Protein AF-A0A1Q7VFH6-F1 (afdb_monomer_lite)

Secondary structure (DSSP, 8-state):
--HHHHHHTT------TT-----PPPSSHHHHHHHHHHHHHHHHHHHHHTGGGG-HHHHTHHHHHHIIIIIHHHHHHHHHHHHHHHHHHHTTT-HHHHHHHHHHHHHHHHHHH--TTTSSSS-HHHHHHHHHHHHHHHHHHHHHHHHHHHTT----S--------

Sequence (165 aa):
MLPLSVVEQGYRCVFAEEACCSEQPGTSLESEFRRQSRITNRTLRALWRHRHLLNPLRYGLFSFFLFSHKWVRFLAPVFLALSAVSLALLARTSTVYLVAALSALIGVALSAVSKPEVTFHRSSWGRLLGFLNTFFTINAAVLQGWWKFLRGQRDVTWQHDRSTA

Radius of gyration: 19.7 Å; chains: 1; bounding box: 50×37×54 Å

pLDDT: mean 85.24, std 12.33, range [38.34, 95.44]

Structure (mmCIF, N/CA/C/O backbone):
data_AF-A0A1Q7VFH6-F1
#
_entry.id   AF-A0A1Q7VFH6-F1
#
loop_
_atom_site.group_PDB
_atom_site.id
_atom_site.type_symbol
_atom_site.label_atom_id
_atom_site.label_alt_id
_atom_site.label_comp_id
_atom_site.label_asym_id
_atom_site.label_entity_id
_atom_site.label_seq_id
_atom_site.pdbx_PDB_ins_code
_atom_site.Cartn_x
_atom_site.Cartn_y
_atom_site.Cartn_z
_atom_site.occupancy
_atom_site.B_iso_or_equiv
_atom_site.auth_seq_id
_atom_site.auth_comp_id
_atom_site.auth_asym_id
_atom_site.auth_atom_id
_atom_site.pdbx_PDB_model_num
ATOM 1 N N . MET A 1 1 ? -9.341 0.025 22.425 1.00 49.53 1 MET A N 1
ATOM 2 C CA . MET A 1 1 ? -10.583 -0.012 21.622 1.00 49.53 1 MET A CA 1
ATOM 3 C C . MET A 1 1 ? -10.265 0.386 20.189 1.00 49.53 1 MET A C 1
ATOM 5 O O . MET A 1 1 ? -9.451 1.280 20.003 1.00 49.53 1 MET A O 1
ATOM 9 N N . LEU A 1 2 ? -10.834 -0.291 19.186 1.00 73.06 2 LEU A N 1
ATOM 10 C CA . LEU A 1 2 ? -10.686 0.105 17.780 1.00 73.06 2 LEU A CA 1
ATOM 11 C C . LEU A 1 2 ? -11.842 1.053 17.407 1.00 73.06 2 LEU A C 1
ATOM 13 O O . LEU A 1 2 ? -12.976 0.734 17.755 1.00 73.06 2 LEU A O 1
ATOM 17 N N . PRO A 1 3 ? -11.608 2.147 16.657 1.00 83.88 3 PRO A N 1
ATOM 18 C CA . PRO A 1 3 ? -12.673 3.038 16.169 1.00 83.88 3 PRO A CA 1
ATOM 19 C C . PRO A 1 3 ? -13.816 2.308 15.443 1.00 83.88 3 PRO A C 1
ATOM 21 O O . PRO A 1 3 ? -14.967 2.720 15.498 1.00 83.88 3 PRO A O 1
ATOM 24 N N . LEU A 1 4 ? -13.512 1.171 14.808 1.00 87.81 4 LEU A N 1
ATOM 25 C CA . LEU A 1 4 ? -14.499 0.316 14.144 1.00 87.81 4 LEU A CA 1
ATOM 26 C C . LEU A 1 4 ? -15.565 -0.222 15.107 1.00 87.81 4 LEU A C 1
ATOM 28 O O . LEU A 1 4 ? -16.725 -0.293 14.727 1.00 87.81 4 LEU A O 1
ATOM 32 N N . SER A 1 5 ? -15.197 -0.545 16.349 1.00 88.00 5 SER A N 1
ATOM 33 C CA . SER A 1 5 ? -16.142 -1.036 17.359 1.00 88.00 5 SER A CA 1
ATOM 34 C C . SER A 1 5 ? -17.113 0.053 17.826 1.00 88.00 5 SER A C 1
ATOM 36 O O . SER A 1 5 ? -18.244 -0.252 18.177 1.00 88.00 5 SER A O 1
ATOM 38 N N . VAL A 1 6 ? -16.689 1.321 17.803 1.00 90.12 6 VAL A N 1
ATOM 39 C CA . VAL A 1 6 ? -17.547 2.473 18.130 1.00 90.12 6 VAL A CA 1
ATOM 40 C C . VAL A 1 6 ? -18.597 2.670 17.035 1.00 90.12 6 VAL A C 1
ATOM 42 O O . VAL A 1 6 ? -19.780 2.819 17.327 1.00 90.12 6 VAL A O 1
ATOM 45 N N . VAL A 1 7 ? -18.177 2.585 15.769 1.00 88.62 7 VAL A N 1
ATOM 46 C CA . VAL A 1 7 ? -19.091 2.658 14.617 1.00 88.62 7 VAL A CA 1
ATOM 47 C C . VAL A 1 7 ? -20.048 1.468 14.579 1.00 88.62 7 VAL A C 1
ATOM 49 O O . VAL A 1 7 ? -21.225 1.628 14.273 1.00 88.62 7 VAL A O 1
ATOM 52 N N . GLU A 1 8 ? -19.572 0.275 14.935 1.00 89.44 8 GLU A N 1
ATOM 53 C CA . GLU A 1 8 ? -20.406 -0.926 15.036 1.00 89.44 8 GLU A CA 1
ATOM 54 C C . GLU A 1 8 ? -21.556 -0.763 16.043 1.00 89.44 8 GLU A C 1
ATOM 56 O O . GLU A 1 8 ? -22.649 -1.272 15.807 1.00 89.44 8 GLU A O 1
ATOM 61 N N . GLN A 1 9 ? -21.337 0.004 17.113 1.00 90.31 9 GLN A N 1
ATOM 62 C CA . GLN A 1 9 ? -22.343 0.342 18.125 1.00 90.31 9 GLN A CA 1
ATOM 63 C C . GLN A 1 9 ? -23.284 1.490 17.710 1.00 90.31 9 GLN A C 1
ATOM 65 O O . GLN A 1 9 ? -24.152 1.875 18.486 1.00 90.31 9 GLN A O 1
ATOM 70 N N . GLY A 1 10 ? -23.134 2.047 16.504 1.00 88.94 10 GLY A N 1
ATOM 71 C CA . GLY A 1 10 ? -23.965 3.149 16.006 1.00 88.94 10 GLY A CA 1
ATOM 72 C C . GLY A 1 10 ? -23.490 4.545 16.419 1.00 88.94 10 GLY A C 1
ATOM 73 O O . GLY A 1 10 ? -24.156 5.531 16.109 1.00 88.94 10 GLY A O 1
ATOM 74 N N . TYR A 1 11 ? -22.334 4.658 17.075 1.00 91.00 11 TYR A N 1
ATOM 75 C CA . TYR A 1 11 ? -21.729 5.946 17.409 1.00 91.00 11 TYR A CA 1
ATOM 76 C C . TYR A 1 11 ? -20.831 6.464 16.278 1.00 91.00 11 TYR A C 1
ATOM 78 O O . TYR A 1 11 ? -20.415 5.732 15.378 1.00 91.00 11 TYR A O 1
ATOM 86 N N . ARG A 1 12 ? -20.478 7.752 16.342 1.00 87.19 12 ARG A N 1
ATOM 87 C CA . ARG A 1 12 ? -19.580 8.409 15.384 1.00 87.19 12 ARG A CA 1
ATOM 88 C C . ARG A 1 12 ? -18.251 8.764 16.042 1.00 87.19 12 ARG A C 1
ATOM 90 O O . ARG A 1 12 ? -18.230 9.330 17.129 1.00 87.19 12 ARG A O 1
ATOM 97 N N . CYS A 1 13 ? -17.143 8.496 15.355 1.00 87.25 13 CYS A N 1
ATOM 98 C CA . CYS A 1 13 ? -15.837 9.010 15.763 1.00 87.25 13 CYS A CA 1
ATOM 99 C C . CYS A 1 13 ? -15.722 10.486 15.361 1.00 87.25 13 CYS A C 1
ATOM 101 O O . CYS A 1 13 ? -15.800 10.803 14.175 1.00 87.25 13 CYS A O 1
ATOM 103 N N . VAL A 1 14 ? -15.544 11.370 16.341 1.00 89.19 14 VAL A N 1
ATOM 104 C CA . VAL A 1 14 ? -15.318 12.807 16.133 1.00 89.19 14 VAL A CA 1
ATOM 105 C C . VAL A 1 14 ? -13.854 13.108 16.434 1.00 89.19 14 VAL A C 1
ATOM 107 O O . VAL A 1 14 ? -13.305 12.595 17.409 1.00 89.19 14 VAL A O 1
ATOM 110 N N . PHE A 1 15 ? -13.210 13.881 15.564 1.00 88.38 15 PHE A N 1
ATOM 111 C CA . PHE A 1 15 ? -11.838 14.330 15.772 1.00 88.38 15 PHE A CA 1
ATOM 112 C C . PHE A 1 15 ? -11.827 15.461 16.806 1.00 88.38 15 PHE A C 1
ATOM 114 O O . PHE A 1 15 ? -12.603 16.404 16.682 1.00 88.38 15 PHE A O 1
ATOM 121 N N . ALA A 1 16 ? -10.978 15.346 17.826 1.00 91.88 16 ALA A N 1
ATOM 122 C CA . ALA A 1 16 ? -10.797 16.380 18.838 1.00 91.88 16 ALA A CA 1
ATOM 123 C C . ALA A 1 16 ? -9.552 17.201 18.484 1.00 91.88 16 ALA A C 1
ATOM 125 O O . ALA A 1 16 ? -8.434 16.726 18.671 1.00 91.88 16 ALA A O 1
ATOM 126 N N . GLU A 1 17 ? -9.752 18.409 17.959 1.00 89.00 17 GLU A N 1
ATOM 127 C CA . GLU A 1 17 ? -8.666 19.274 17.466 1.00 89.00 17 GLU A CA 1
ATOM 128 C C . GLU A 1 17 ? -7.664 19.666 18.563 1.00 89.00 17 GLU A C 1
ATOM 130 O O . GLU A 1 17 ? -6.475 19.807 18.296 1.00 89.00 17 GLU A O 1
ATOM 135 N N . GLU A 1 18 ? -8.120 19.760 19.811 1.00 92.69 18 GLU A N 1
ATOM 136 C CA . GLU A 1 18 ? -7.290 20.135 20.962 1.00 92.69 18 GLU A CA 1
ATOM 137 C C . GLU A 1 18 ? -6.395 18.987 21.470 1.00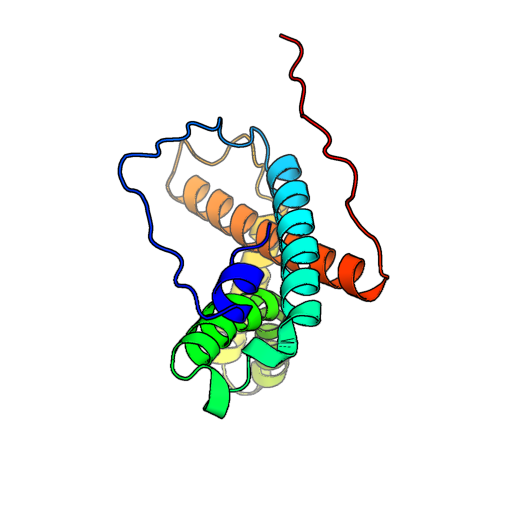 92.69 18 GLU A C 1
ATOM 139 O O . GLU A 1 18 ? -5.461 19.209 22.242 1.00 92.69 18 GLU A O 1
ATOM 144 N N . ALA A 1 19 ? -6.639 17.746 21.033 1.00 88.50 19 ALA A N 1
ATOM 145 C CA . ALA A 1 19 ? -5.872 16.584 21.470 1.00 88.50 19 ALA A CA 1
ATOM 146 C C . ALA A 1 19 ? -4.552 16.464 20.686 1.00 88.50 19 ALA A C 1
ATOM 148 O O . ALA A 1 19 ? -4.443 15.712 19.715 1.00 88.50 19 ALA A O 1
ATOM 149 N N . C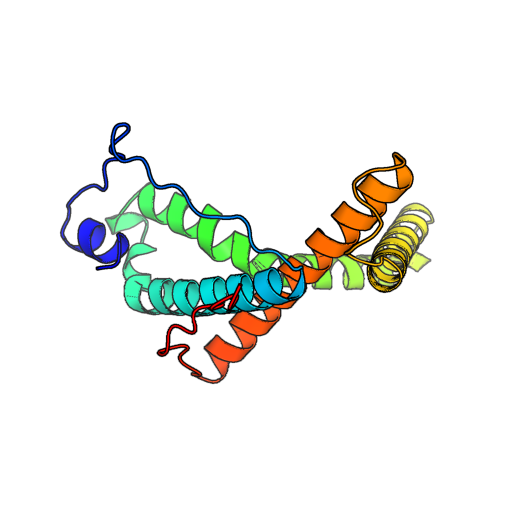YS A 1 20 ? -3.524 17.194 21.123 1.00 86.19 20 CYS A N 1
ATOM 150 C CA . CYS A 1 20 ? -2.193 17.150 20.518 1.00 86.19 20 CYS A CA 1
ATOM 151 C C . CYS A 1 20 ? -1.319 16.036 21.121 1.00 86.19 20 CYS A C 1
ATOM 153 O O . CYS A 1 20 ? -1.192 15.909 22.338 1.00 86.19 20 CYS A O 1
ATOM 155 N N . CYS A 1 21 ? -0.661 15.253 20.263 1.00 87.44 21 CYS A N 1
ATOM 156 C CA . CYS A 1 21 ? 0.349 14.267 20.652 1.00 87.44 21 CYS A CA 1
ATOM 157 C C . CYS A 1 21 ? 1.619 14.499 19.826 1.00 87.44 21 CYS A C 1
ATOM 159 O O . CYS A 1 21 ? 1.541 14.636 18.606 1.00 87.44 21 CYS A O 1
ATOM 161 N N . SER A 1 22 ? 2.775 14.552 20.491 1.00 83.88 22 SER A N 1
ATOM 162 C CA . SER A 1 22 ? 4.082 14.674 19.842 1.00 83.88 22 SER A CA 1
ATOM 163 C C . SER A 1 22 ? 4.794 13.327 19.888 1.00 83.88 22 SER A C 1
ATOM 165 O O . SER A 1 22 ? 4.960 12.747 20.961 1.00 83.88 22 SER A O 1
ATOM 167 N N . GLU A 1 23 ? 5.207 12.828 18.726 1.00 78.81 23 GLU A N 1
ATOM 168 C CA . GLU A 1 23 ? 6.000 11.609 18.590 1.00 78.81 23 GLU A CA 1
ATOM 169 C C . GLU A 1 23 ? 7.278 11.946 17.819 1.00 78.81 23 GLU A C 1
ATOM 171 O O . GLU A 1 23 ? 7.248 12.691 16.836 1.00 78.81 23 GLU A O 1
ATOM 176 N N . GLN A 1 24 ? 8.412 11.407 18.267 1.00 76.31 24 GLN A N 1
ATOM 177 C CA . GLN A 1 24 ? 9.654 11.554 17.520 1.00 76.31 24 GLN A CA 1
ATOM 178 C C . GLN A 1 24 ? 9.573 10.712 16.236 1.00 76.31 24 GLN A C 1
ATOM 180 O O . GLN A 1 24 ? 9.177 9.544 16.301 1.00 76.31 24 GLN A O 1
ATOM 185 N N . PRO A 1 25 ? 9.934 11.267 15.066 1.00 66.44 25 PRO A N 1
ATOM 186 C CA . PRO A 1 25 ? 9.977 10.485 13.841 1.00 66.44 25 PRO A CA 1
ATOM 187 C C . PRO A 1 25 ? 10.966 9.322 13.984 1.00 66.44 25 PRO A C 1
ATOM 189 O O . PRO A 1 25 ? 12.022 9.465 14.601 1.00 66.44 25 PRO A O 1
ATOM 192 N N . GLY A 1 26 ? 10.615 8.166 13.412 1.00 63.22 26 GLY A N 1
ATOM 193 C CA . GLY A 1 26 ? 11.483 6.994 13.403 1.00 63.22 26 GLY A CA 1
ATOM 194 C C . GLY A 1 26 ? 12.845 7.338 12.804 1.00 63.22 26 GLY A C 1
ATOM 195 O O . GLY A 1 26 ? 12.935 7.978 11.758 1.00 63.22 26 GLY A O 1
ATOM 196 N N . THR A 1 27 ? 13.913 6.922 13.478 1.00 66.25 27 THR A N 1
ATOM 197 C CA . THR A 1 27 ? 15.290 7.302 13.133 1.00 66.25 27 THR A CA 1
ATOM 198 C C . THR A 1 27 ? 15.866 6.517 11.955 1.00 66.25 27 THR A C 1
ATOM 200 O O . THR A 1 27 ? 16.917 6.888 11.440 1.00 66.25 27 THR A O 1
ATOM 203 N N . SER A 1 28 ? 15.203 5.446 11.495 1.00 80.81 28 SER A N 1
ATOM 204 C CA . SER A 1 28 ? 15.723 4.589 10.427 1.00 80.81 28 SER A CA 1
ATOM 205 C C . SER A 1 28 ? 14.641 4.030 9.502 1.00 80.81 28 SER A C 1
ATOM 207 O O . SER A 1 28 ? 13.508 3.755 9.891 1.00 80.81 28 SER A O 1
ATOM 209 N N . LEU A 1 29 ? 15.022 3.793 8.246 1.00 82.56 29 LEU A N 1
ATOM 210 C CA . LEU A 1 29 ? 14.164 3.148 7.248 1.00 82.56 29 LEU A CA 1
ATOM 211 C C . LEU A 1 29 ? 13.734 1.733 7.689 1.00 82.56 29 LEU A C 1
ATOM 213 O O . LEU A 1 29 ? 12.645 1.266 7.359 1.00 82.56 29 LEU A O 1
ATOM 217 N N . GLU A 1 30 ? 14.579 1.050 8.462 1.00 84.81 30 GLU A N 1
ATOM 218 C CA . GLU A 1 30 ? 14.291 -0.282 8.988 1.00 84.81 30 GLU A CA 1
ATOM 219 C C . GLU A 1 30 ? 13.241 -0.244 10.110 1.00 84.81 30 GLU A C 1
ATOM 221 O O . GLU A 1 30 ? 12.327 -1.076 10.139 1.00 84.81 30 GLU A O 1
ATOM 226 N N . SER A 1 31 ? 13.321 0.737 11.019 1.00 83.75 31 SER A N 1
ATOM 227 C CA . SER A 1 31 ? 12.295 0.918 12.050 1.00 83.75 31 SER A CA 1
ATOM 228 C C . SER A 1 31 ? 10.952 1.285 11.416 1.00 83.75 31 SER A C 1
ATOM 230 O O . SER A 1 31 ? 9.922 0.717 11.796 1.00 83.75 31 SER A O 1
ATOM 232 N N . GLU A 1 32 ? 10.968 2.103 10.361 1.00 87.25 32 GLU A N 1
ATOM 233 C CA . GLU A 1 32 ? 9.801 2.408 9.531 1.00 87.25 32 GLU A CA 1
ATOM 234 C C . GLU A 1 32 ? 9.225 1.170 8.831 1.00 87.25 32 GLU A C 1
ATOM 236 O O . GLU A 1 32 ? 8.016 0.930 8.893 1.00 87.25 32 GLU A O 1
ATOM 241 N N . PHE A 1 33 ? 10.069 0.318 8.244 1.00 90.50 33 PHE A N 1
ATOM 242 C CA . PHE A 1 33 ? 9.642 -0.948 7.645 1.00 90.50 33 PHE A CA 1
ATOM 243 C C . PHE A 1 33 ? 8.941 -1.850 8.672 1.00 90.50 33 PHE A C 1
ATOM 245 O O . PHE A 1 33 ? 7.823 -2.331 8.443 1.00 90.50 33 PHE A O 1
ATOM 252 N N . ARG A 1 34 ? 9.555 -2.054 9.848 1.00 89.62 34 ARG A N 1
ATOM 253 C CA . ARG A 1 34 ? 8.975 -2.868 10.931 1.00 89.62 34 ARG A CA 1
ATOM 254 C C . ARG A 1 34 ? 7.655 -2.277 11.425 1.00 89.62 34 ARG A C 1
ATOM 256 O O . ARG A 1 34 ? 6.682 -3.015 11.624 1.00 89.62 34 ARG A O 1
ATOM 263 N N . ARG A 1 35 ? 7.602 -0.953 11.601 1.00 89.19 35 ARG A N 1
ATOM 264 C CA . ARG A 1 35 ? 6.404 -0.208 12.009 1.00 89.19 35 ARG A CA 1
ATOM 265 C C . ARG A 1 35 ? 5.277 -0.399 11.002 1.00 89.19 35 ARG A C 1
ATOM 267 O O . ARG A 1 35 ? 4.188 -0.823 11.391 1.00 89.19 35 ARG A O 1
ATOM 274 N N . GLN A 1 36 ? 5.545 -0.174 9.722 1.00 92.38 36 GLN A N 1
ATOM 275 C CA . GLN A 1 36 ? 4.551 -0.283 8.661 1.00 92.38 36 GLN A CA 1
ATOM 276 C C . GLN A 1 36 ? 4.047 -1.719 8.473 1.00 92.38 36 GLN A C 1
ATOM 278 O O . GLN A 1 36 ? 2.842 -1.933 8.303 1.00 92.38 36 GLN A O 1
ATOM 283 N N . SER A 1 37 ? 4.930 -2.719 8.568 1.00 93.62 37 SER A N 1
ATOM 284 C CA . SER A 1 37 ? 4.542 -4.133 8.524 1.00 93.62 37 SER A CA 1
ATOM 285 C C . SER A 1 37 ? 3.580 -4.488 9.664 1.00 93.62 37 SER A C 1
ATOM 287 O O . SER A 1 37 ? 2.529 -5.098 9.436 1.00 93.62 37 SER A O 1
ATOM 289 N N . ARG A 1 38 ? 3.878 -4.027 10.886 1.00 91.62 38 ARG A N 1
ATOM 290 C CA . ARG A 1 38 ? 3.019 -4.207 12.066 1.00 91.62 38 ARG A CA 1
ATOM 291 C C . ARG A 1 38 ? 1.677 -3.485 11.924 1.00 91.62 38 ARG A C 1
ATOM 293 O O . ARG A 1 38 ? 0.640 -4.077 12.229 1.00 91.62 38 ARG A O 1
ATOM 300 N N . ILE A 1 39 ? 1.672 -2.231 11.462 1.00 91.88 39 ILE A N 1
ATOM 301 C CA . ILE A 1 39 ? 0.444 -1.451 11.218 1.00 91.88 39 ILE A CA 1
ATOM 302 C C . ILE A 1 39 ? -0.442 -2.173 10.203 1.00 91.88 39 ILE A C 1
ATOM 304 O O . ILE A 1 39 ? -1.637 -2.351 10.449 1.00 91.88 39 ILE A O 1
ATOM 308 N N . THR A 1 40 ? 0.144 -2.643 9.103 1.00 93.88 40 THR A N 1
ATOM 309 C CA . THR A 1 40 ? -0.563 -3.391 8.059 1.00 93.88 40 THR A CA 1
ATOM 310 C C . THR A 1 40 ? -1.192 -4.656 8.633 1.00 93.88 40 THR A C 1
ATOM 312 O O . THR A 1 40 ? -2.401 -4.844 8.533 1.00 93.88 40 THR A O 1
ATOM 315 N N . ASN A 1 41 ? -0.404 -5.480 9.328 1.00 93.12 41 ASN A N 1
ATOM 316 C CA . ASN A 1 41 ? -0.872 -6.715 9.953 1.00 93.12 41 ASN A CA 1
ATOM 317 C C . ASN A 1 41 ? -2.048 -6.470 10.925 1.00 93.12 41 ASN A C 1
ATOM 319 O O . ASN A 1 41 ? -3.093 -7.123 10.843 1.00 93.12 41 ASN A O 1
ATOM 323 N N . ARG A 1 42 ? -1.913 -5.491 11.832 1.00 91.12 42 ARG A N 1
ATOM 324 C CA . ARG A 1 42 ? -2.968 -5.130 12.796 1.00 91.12 42 ARG A CA 1
ATOM 325 C C . ARG A 1 42 ? -4.227 -4.617 12.102 1.00 91.12 42 ARG A C 1
ATOM 327 O O . ARG A 1 42 ? -5.330 -5.013 12.478 1.00 91.12 42 ARG A O 1
ATOM 334 N N . THR A 1 43 ? -4.066 -3.777 11.083 1.00 92.00 43 THR A N 1
ATOM 335 C CA . THR A 1 43 ? -5.197 -3.196 10.355 1.00 92.00 43 THR A CA 1
ATOM 336 C C . THR A 1 43 ? -5.941 -4.256 9.553 1.00 92.00 43 THR A C 1
ATOM 338 O O . THR A 1 43 ? -7.162 -4.315 9.647 1.00 92.00 43 THR A O 1
ATOM 341 N N . LEU A 1 44 ? -5.239 -5.151 8.850 1.00 92.56 44 LEU A N 1
ATOM 342 C CA . LEU A 1 44 ? -5.859 -6.259 8.115 1.00 92.56 44 LEU A CA 1
ATOM 343 C C . LEU A 1 44 ? -6.669 -7.174 9.038 1.00 92.56 44 LEU A C 1
ATOM 345 O O . LEU A 1 44 ? -7.804 -7.514 8.719 1.00 92.56 44 LEU A O 1
ATOM 349 N N . ARG A 1 45 ? -6.153 -7.508 10.229 1.00 92.06 45 ARG A N 1
ATOM 350 C CA . ARG A 1 45 ? -6.927 -8.280 11.222 1.00 92.06 45 ARG A CA 1
ATOM 351 C C . ARG A 1 45 ? -8.166 -7.544 11.701 1.00 92.06 45 ARG A C 1
ATOM 353 O O . ARG A 1 45 ? -9.214 -8.168 11.844 1.00 92.06 45 ARG A O 1
ATOM 360 N N . ALA A 1 46 ? -8.044 -6.247 11.981 1.00 90.88 46 ALA A N 1
ATOM 361 C CA . ALA A 1 46 ? -9.172 -5.430 12.407 1.00 90.88 46 ALA A CA 1
ATOM 362 C C . ALA A 1 46 ? -10.252 -5.380 11.315 1.00 90.88 46 ALA A C 1
ATOM 364 O O . ALA A 1 46 ? -11.417 -5.644 11.595 1.00 90.88 46 ALA A O 1
ATOM 365 N N . LEU A 1 47 ? -9.858 -5.131 10.065 1.00 91.44 47 LEU A N 1
ATOM 366 C CA . LEU A 1 47 ? -10.759 -5.136 8.912 1.00 91.44 47 LEU A CA 1
ATOM 367 C C . LEU A 1 47 ? -11.411 -6.501 8.697 1.00 91.44 47 LEU A C 1
ATOM 369 O O . LEU A 1 47 ? -12.608 -6.567 8.449 1.00 91.44 47 LEU A O 1
ATOM 373 N N . TRP A 1 48 ? -10.648 -7.587 8.827 1.00 91.81 48 TRP A N 1
ATOM 374 C CA . TRP A 1 48 ? -11.172 -8.941 8.676 1.00 91.81 48 TRP A CA 1
ATOM 375 C C . TRP A 1 48 ? -12.199 -9.284 9.758 1.00 91.81 48 TRP A C 1
ATOM 377 O O . TRP A 1 48 ? -13.261 -9.828 9.459 1.00 91.81 48 TRP A O 1
ATOM 387 N N . ARG A 1 49 ? -11.916 -8.924 11.018 1.00 91.62 49 ARG A N 1
ATOM 388 C CA . ARG A 1 49 ? -12.837 -9.121 12.147 1.00 91.62 49 ARG A CA 1
ATOM 389 C C . ARG A 1 49 ? -14.123 -8.312 11.985 1.00 91.62 49 ARG A C 1
ATOM 391 O O . ARG A 1 49 ? -15.201 -8.839 12.231 1.00 91.62 49 ARG A O 1
ATOM 398 N N . HIS A 1 50 ? -14.012 -7.070 11.524 1.00 91.50 50 HIS 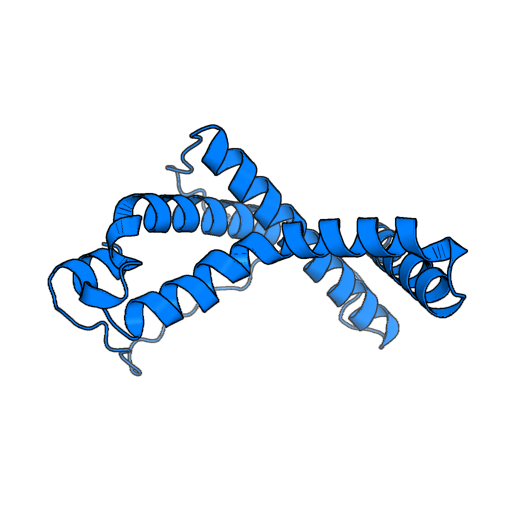A N 1
ATOM 399 C CA . HIS A 1 50 ? -15.145 -6.169 11.309 1.00 91.50 50 HIS A CA 1
ATOM 400 C C . HIS A 1 50 ? -15.587 -6.117 9.836 1.00 91.50 50 HIS A C 1
ATOM 402 O O . HIS A 1 50 ? -16.092 -5.099 9.369 1.00 91.50 50 HIS A O 1
ATOM 408 N N . ARG A 1 51 ? -15.425 -7.211 9.077 1.00 90.75 51 ARG A N 1
ATOM 409 C CA . ARG A 1 51 ? -15.770 -7.255 7.642 1.00 90.75 51 ARG A CA 1
ATOM 410 C C . ARG A 1 51 ? -17.249 -6.982 7.355 1.00 90.75 51 ARG A C 1
ATOM 412 O O . ARG A 1 51 ? -17.586 -6.539 6.267 1.00 90.75 51 ARG A O 1
ATOM 419 N N . HIS A 1 52 ? -18.126 -7.201 8.335 1.00 90.75 52 HIS A N 1
ATOM 420 C CA . HIS A 1 52 ? -19.549 -6.881 8.229 1.00 90.75 52 HIS A CA 1
ATOM 421 C C . HIS A 1 52 ? -19.807 -5.366 8.079 1.00 90.75 52 HIS A C 1
ATOM 423 O O . HIS A 1 52 ? -20.827 -4.985 7.509 1.00 90.75 52 HIS A O 1
ATOM 429 N N . LEU A 1 53 ? -18.870 -4.507 8.511 1.00 91.06 53 LEU A N 1
ATOM 430 C CA . LEU A 1 53 ? -18.926 -3.051 8.312 1.00 91.06 53 LEU A CA 1
ATOM 431 C C . LEU A 1 53 ? -18.758 -2.635 6.842 1.00 91.06 53 LEU A C 1
ATOM 433 O O . LEU A 1 53 ? -18.974 -1.476 6.496 1.00 91.06 53 LEU A O 1
ATOM 437 N N . LEU A 1 54 ? -18.374 -3.565 5.964 1.00 89.81 54 LEU A N 1
ATOM 438 C CA . LEU A 1 54 ? -18.279 -3.331 4.523 1.00 89.81 54 LEU A CA 1
ATOM 439 C C . LEU A 1 54 ? -19.631 -3.463 3.810 1.00 89.81 54 LEU A C 1
ATOM 441 O O . LEU A 1 54 ? -19.673 -3.278 2.601 1.00 89.81 54 LEU A O 1
ATOM 445 N N . ASN A 1 55 ? -20.720 -3.783 4.519 1.00 92.12 55 ASN A N 1
ATOM 446 C CA . ASN A 1 55 ? -22.049 -3.866 3.922 1.00 92.12 55 ASN A CA 1
ATOM 447 C C . ASN A 1 55 ? -22.632 -2.455 3.668 1.00 92.12 55 ASN A C 1
ATOM 449 O O . ASN A 1 55 ? -23.090 -1.819 4.628 1.00 92.12 55 ASN A O 1
ATOM 453 N N . PRO A 1 56 ? -22.701 -1.986 2.403 1.00 90.25 56 PRO A N 1
ATOM 454 C CA . PRO A 1 56 ? -23.179 -0.642 2.089 1.00 90.25 56 PRO A CA 1
ATOM 455 C C . PRO A 1 56 ? -24.665 -0.459 2.412 1.00 90.25 56 PRO A C 1
ATOM 457 O O . PRO A 1 56 ? -25.085 0.657 2.694 1.00 90.25 56 PRO A O 1
ATOM 460 N N . LEU A 1 57 ? -25.454 -1.539 2.449 1.00 92.31 57 LEU A N 1
ATOM 461 C CA . LEU A 1 57 ? -26.872 -1.473 2.813 1.00 92.31 57 LEU A CA 1
ATOM 462 C C . LEU A 1 57 ? -27.072 -1.117 4.289 1.00 92.31 57 LEU A C 1
ATOM 464 O O . LEU A 1 57 ? -28.098 -0.552 4.650 1.00 92.31 57 LEU A O 1
ATOM 468 N N . ARG A 1 58 ? -26.098 -1.450 5.146 1.00 89.62 58 ARG A N 1
ATOM 469 C CA . ARG A 1 58 ? -26.184 -1.220 6.593 1.00 89.62 58 ARG A CA 1
ATOM 470 C C . ARG A 1 58 ? -25.419 0.020 7.049 1.00 89.62 58 ARG A C 1
ATOM 472 O O . ARG A 1 58 ? -25.862 0.674 7.985 1.00 89.62 58 ARG A O 1
ATOM 479 N N . TYR A 1 59 ? -24.290 0.340 6.414 1.00 88.81 59 TYR A N 1
ATOM 480 C CA . TYR A 1 59 ? -23.415 1.439 6.850 1.00 88.81 59 TYR A CA 1
ATOM 481 C C . TYR A 1 59 ? -23.183 2.522 5.779 1.00 88.81 59 TYR A C 1
ATOM 483 O O . TYR A 1 59 ? -22.430 3.468 6.015 1.00 88.81 59 TYR A O 1
ATOM 491 N N . GLY A 1 60 ? -23.831 2.431 4.612 1.00 90.38 60 GLY A N 1
ATOM 492 C CA . GLY A 1 60 ? -23.840 3.481 3.590 1.00 90.38 60 GLY A CA 1
ATOM 493 C C . GLY A 1 60 ? -22.443 3.933 3.151 1.00 90.38 60 GLY A C 1
ATOM 494 O O . GLY A 1 60 ? -21.567 3.120 2.841 1.00 90.38 60 GLY A O 1
ATOM 495 N N . LEU A 1 61 ? -22.221 5.253 3.157 1.00 91.12 61 LEU A N 1
ATOM 496 C CA . LEU A 1 61 ? -20.954 5.876 2.755 1.00 91.12 61 LEU A CA 1
ATOM 497 C C . LEU A 1 61 ? -19.760 5.441 3.616 1.00 91.12 61 LEU A C 1
ATOM 499 O O . LEU A 1 61 ? -18.632 5.412 3.123 1.00 91.12 61 LEU A O 1
ATOM 503 N N . PHE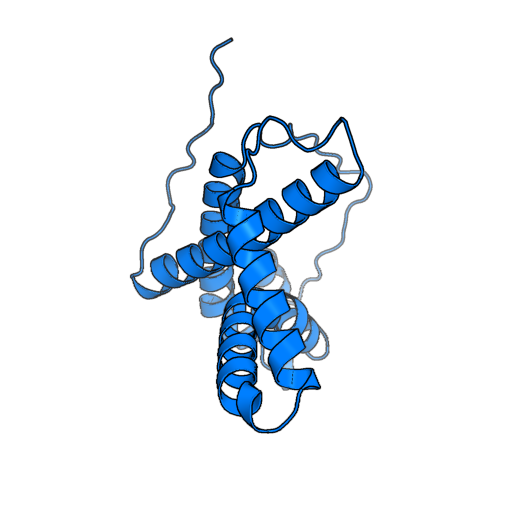 A 1 62 ? -19.979 5.056 4.878 1.00 90.56 62 PHE A N 1
ATOM 504 C CA . PHE A 1 62 ? -18.894 4.579 5.736 1.00 90.56 62 PHE A CA 1
ATOM 505 C C . PHE A 1 62 ? -18.244 3.312 5.170 1.00 90.56 62 PHE A C 1
ATOM 507 O O . PHE A 1 62 ? -17.016 3.221 5.136 1.00 90.56 62 PHE A O 1
ATOM 514 N N . SER A 1 63 ? -19.041 2.363 4.662 1.00 91.69 63 SER A N 1
ATOM 515 C CA . SER A 1 63 ? -18.518 1.155 4.012 1.00 91.69 63 SER A CA 1
ATOM 516 C C . SER A 1 63 ? -17.670 1.494 2.791 1.00 91.69 63 SER A C 1
ATOM 518 O O . SER A 1 63 ? -16.615 0.888 2.599 1.00 91.69 63 SER A O 1
ATOM 520 N N . PHE A 1 64 ? -18.095 2.484 1.999 1.00 91.38 64 PHE A N 1
ATOM 521 C CA . PHE A 1 64 ? -17.351 2.937 0.827 1.00 91.38 64 PHE A CA 1
ATOM 522 C C . PHE A 1 64 ? -15.984 3.509 1.214 1.00 91.38 64 PHE A C 1
ATOM 524 O O . PHE A 1 64 ? -14.971 3.045 0.694 1.00 91.38 64 PHE A O 1
ATOM 531 N N . PHE A 1 65 ? -15.926 4.442 2.171 1.00 90.94 65 PHE A N 1
ATOM 532 C CA . PHE A 1 65 ? -14.655 5.004 2.647 1.00 90.94 65 PHE A CA 1
ATOM 533 C C . PHE A 1 65 ? -13.757 3.952 3.300 1.00 90.94 65 PHE A C 1
ATOM 535 O O . PHE A 1 65 ? -12.539 3.957 3.105 1.00 90.94 65 PHE A O 1
ATOM 542 N N . LEU A 1 66 ? -14.341 3.025 4.064 1.00 90.69 66 LEU A N 1
ATOM 543 C CA . LEU A 1 66 ? -13.594 1.942 4.693 1.00 90.69 66 LEU A CA 1
ATOM 544 C C . LEU A 1 66 ? -12.955 1.026 3.642 1.00 90.69 66 LEU A C 1
ATOM 546 O O . LEU A 1 66 ? -11.788 0.652 3.775 1.00 90.69 66 LEU A O 1
ATOM 550 N N . PHE A 1 67 ? -13.700 0.683 2.591 1.00 90.12 67 PHE A N 1
ATOM 551 C CA . PHE A 1 67 ? -13.208 -0.140 1.493 1.00 90.12 67 PHE A CA 1
ATOM 552 C C . PHE A 1 67 ? -12.148 0.592 0.660 1.00 90.12 67 PHE A C 1
ATOM 554 O O . PHE A 1 67 ? -11.025 0.103 0.524 1.00 90.12 67 PHE A O 1
ATOM 561 N N . SER A 1 68 ? -12.456 1.790 0.162 1.00 89.12 68 SER A N 1
ATOM 562 C CA . SER A 1 68 ? -11.571 2.533 -0.738 1.00 89.12 68 SER A CA 1
ATOM 563 C C . SER A 1 68 ? -10.259 2.946 -0.066 1.00 89.12 68 SER A C 1
ATOM 565 O O . SER A 1 68 ? -9.188 2.729 -0.623 1.00 89.12 68 SER A O 1
ATOM 567 N N . HIS A 1 69 ? -10.289 3.478 1.158 1.00 84.62 69 HIS A N 1
ATOM 568 C CA . HIS A 1 69 ? -9.070 3.986 1.790 1.00 84.62 69 HIS A CA 1
ATOM 569 C C . HIS A 1 69 ? -8.269 2.942 2.553 1.00 84.62 69 HIS A C 1
ATOM 571 O O . HIS A 1 69 ? -7.057 3.115 2.700 1.00 84.62 69 HIS A O 1
ATOM 577 N N . LYS A 1 70 ? -8.899 1.872 3.055 1.00 87.06 70 LYS A N 1
ATOM 578 C CA . LYS A 1 70 ? -8.168 0.849 3.813 1.00 87.06 70 LYS A CA 1
ATOM 579 C C . LYS A 1 70 ? -7.868 -0.384 2.974 1.00 87.06 70 LYS A C 1
ATOM 581 O O . LYS A 1 70 ? -6.702 -0.744 2.866 1.00 87.06 70 LYS A O 1
ATOM 586 N N . TRP A 1 71 ? -8.862 -1.005 2.341 1.00 86.44 71 TRP A N 1
ATOM 587 C CA . TRP A 1 71 ? -8.626 -2.235 1.574 1.00 86.44 71 TRP A CA 1
ATOM 588 C C . TRP A 1 71 ? -7.786 -1.995 0.325 1.00 86.44 71 TRP A C 1
ATOM 590 O O . TRP A 1 71 ? -6.741 -2.627 0.168 1.00 86.44 71 TRP A O 1
ATOM 600 N N . VAL A 1 72 ? -8.186 -1.046 -0.524 1.00 88.50 72 VAL A N 1
ATOM 601 C CA . VAL A 1 72 ? -7.458 -0.763 -1.774 1.00 88.50 72 VAL A CA 1
ATOM 602 C C . VAL A 1 72 ? -6.032 -0.296 -1.478 1.00 88.50 72 VAL A C 1
ATOM 604 O O . VAL A 1 72 ? -5.093 -0.725 -2.145 1.00 88.50 72 VAL A O 1
ATOM 607 N N . ARG A 1 73 ? -5.833 0.499 -0.418 1.00 88.12 73 ARG A N 1
ATOM 608 C CA . ARG A 1 73 ? -4.493 0.939 -0.002 1.00 88.12 73 ARG A CA 1
ATOM 609 C C . ARG A 1 73 ? -3.565 -0.226 0.332 1.00 88.12 73 ARG A C 1
ATOM 611 O O . ARG A 1 73 ? -2.396 -0.177 -0.037 1.00 88.12 73 ARG A O 1
ATOM 618 N N . PHE A 1 74 ? -4.055 -1.270 0.998 1.00 90.56 74 PHE A N 1
ATOM 619 C CA . PHE A 1 74 ? -3.232 -2.450 1.281 1.00 90.56 74 PHE A CA 1
ATOM 620 C C . PHE A 1 74 ? -3.062 -3.375 0.069 1.00 90.56 74 PHE A C 1
ATOM 622 O O . PHE A 1 74 ? -2.146 -4.192 0.078 1.00 90.56 74 PHE A O 1
ATOM 629 N N . LEU A 1 75 ? -3.880 -3.234 -0.978 1.00 91.94 75 LEU A N 1
ATOM 630 C CA . LEU A 1 75 ? -3.716 -3.934 -2.259 1.00 91.94 75 LEU A CA 1
ATOM 631 C C . LEU A 1 75 ? -2.772 -3.214 -3.234 1.00 91.94 75 LEU A C 1
ATOM 633 O O . LEU A 1 75 ? -2.371 -3.808 -4.232 1.00 91.94 75 LEU A O 1
ATOM 637 N N . ALA A 1 76 ? -2.359 -1.979 -2.936 1.00 92.25 76 ALA A N 1
ATOM 638 C CA . ALA A 1 76 ? -1.423 -1.208 -3.754 1.00 92.25 76 ALA A CA 1
ATOM 639 C C . ALA A 1 76 ? -0.176 -1.992 -4.227 1.00 92.25 76 ALA A C 1
ATOM 641 O O . ALA A 1 76 ? 0.084 -1.973 -5.431 1.00 92.25 76 ALA A O 1
ATOM 642 N N . PRO A 1 77 ? 0.566 -2.738 -3.375 1.00 92.00 77 PRO A N 1
ATOM 643 C CA . PRO A 1 77 ? 1.734 -3.482 -3.852 1.00 92.00 77 PRO A CA 1
ATOM 644 C C . PRO A 1 77 ? 1.372 -4.647 -4.788 1.00 92.00 77 PRO A C 1
ATOM 646 O O . PRO A 1 77 ? 2.169 -5.001 -5.653 1.00 92.00 77 PRO A O 1
ATOM 649 N N . VAL A 1 78 ? 0.169 -5.220 -4.662 1.00 92.62 78 VAL A N 1
ATOM 650 C CA . VAL A 1 78 ? -0.324 -6.261 -5.579 1.00 92.62 78 VAL A CA 1
ATOM 651 C C . VAL A 1 78 ? -0.616 -5.650 -6.947 1.00 92.62 78 VAL A C 1
ATOM 653 O O . VAL A 1 78 ? -0.170 -6.183 -7.959 1.00 92.62 78 VAL A O 1
ATOM 656 N N . PHE A 1 79 ? -1.296 -4.501 -6.993 1.00 93.69 79 PHE A N 1
ATOM 657 C CA . PHE A 1 79 ? -1.543 -3.793 -8.252 1.00 93.69 79 PHE A CA 1
ATOM 658 C C . PHE A 1 79 ? -0.252 -3.323 -8.918 1.00 93.69 79 PHE A C 1
ATOM 660 O O . PHE A 1 79 ? -0.129 -3.409 -10.137 1.00 93.69 79 PHE A O 1
ATOM 667 N N . LEU A 1 80 ? 0.735 -2.900 -8.128 1.00 92.56 80 LEU A N 1
ATOM 668 C CA . LEU A 1 80 ? 2.052 -2.543 -8.637 1.00 92.56 80 LEU A CA 1
ATOM 669 C C . LEU A 1 80 ? 2.738 -3.753 -9.289 1.00 92.56 80 LEU A C 1
ATOM 671 O O . LEU A 1 80 ? 3.195 -3.652 -10.426 1.00 92.56 80 LEU A O 1
ATOM 675 N N . ALA A 1 81 ? 2.729 -4.919 -8.639 1.00 92.00 81 ALA A N 1
ATOM 676 C CA . ALA A 1 81 ? 3.268 -6.148 -9.221 1.00 92.00 81 ALA A CA 1
ATOM 677 C C . ALA A 1 81 ? 2.531 -6.553 -10.511 1.00 92.00 81 ALA A C 1
ATOM 679 O O . ALA A 1 81 ? 3.168 -6.835 -11.525 1.00 92.00 81 ALA A O 1
ATOM 680 N N . LEU A 1 82 ? 1.194 -6.512 -10.510 1.00 94.94 82 LEU A N 1
ATOM 681 C CA . LEU A 1 82 ? 0.381 -6.808 -11.694 1.00 94.94 82 LEU A CA 1
ATOM 682 C C . LEU A 1 82 ? 0.660 -5.838 -12.848 1.00 94.94 82 LEU A C 1
ATOM 684 O O . LEU A 1 82 ? 0.759 -6.270 -13.997 1.00 94.94 82 LEU A O 1
ATOM 688 N N . SER A 1 83 ? 0.835 -4.546 -12.561 1.00 93.81 83 SER A N 1
ATOM 689 C CA . SER A 1 83 ? 1.201 -3.562 -13.583 1.00 93.81 83 SER A CA 1
ATOM 690 C C . SER A 1 83 ? 2.582 -3.839 -14.177 1.00 93.81 83 SER A C 1
ATOM 692 O O . SER A 1 83 ? 2.734 -3.784 -15.393 1.00 93.81 83 SER A O 1
ATOM 694 N N . ALA A 1 84 ? 3.564 -4.226 -13.356 1.00 92.44 84 ALA A N 1
ATOM 695 C CA . ALA A 1 84 ? 4.908 -4.547 -13.826 1.00 92.44 84 ALA A CA 1
ATOM 696 C C . ALA A 1 84 ? 4.902 -5.784 -14.737 1.00 92.44 84 ALA A C 1
ATOM 698 O O . ALA A 1 84 ? 5.512 -5.767 -15.806 1.00 92.44 84 ALA A O 1
ATOM 699 N N . VAL A 1 85 ? 4.153 -6.827 -14.361 1.00 94.25 85 VAL A N 1
ATOM 700 C CA . VAL A 1 85 ? 3.959 -8.023 -15.197 1.00 94.25 85 VAL A CA 1
ATOM 701 C C . VAL A 1 85 ? 3.259 -7.664 -16.506 1.00 94.25 85 VAL A C 1
ATOM 703 O O . VAL A 1 85 ? 3.708 -8.071 -17.573 1.00 94.25 85 VAL A O 1
ATOM 706 N N . SER A 1 86 ? 2.199 -6.856 -16.445 1.00 94.88 86 SER A N 1
ATOM 707 C CA . SER A 1 86 ? 1.461 -6.425 -17.638 1.00 94.88 86 SER A CA 1
ATOM 708 C C . SER A 1 86 ? 2.358 -5.641 -18.601 1.00 94.88 86 SER A C 1
ATOM 710 O O . SER A 1 86 ? 2.355 -5.910 -19.800 1.00 94.88 86 SER A O 1
ATOM 712 N N . LEU A 1 87 ? 3.183 -4.725 -18.082 1.00 95.06 87 LEU A N 1
ATOM 713 C CA . LEU A 1 87 ? 4.161 -3.981 -18.877 1.00 95.06 87 LEU A CA 1
ATOM 714 C C . LEU A 1 87 ? 5.201 -4.905 -19.518 1.00 95.06 87 LEU A C 1
ATOM 716 O O . LEU A 1 87 ? 5.519 -4.732 -20.690 1.00 95.06 87 LEU A O 1
ATOM 720 N N . ALA A 1 88 ? 5.696 -5.907 -18.788 1.00 91.50 88 ALA A N 1
ATOM 721 C CA . ALA A 1 88 ? 6.654 -6.872 -19.324 1.00 91.50 88 ALA A CA 1
ATOM 722 C C . ALA A 1 88 ? 6.057 -7.716 -20.464 1.00 91.50 88 ALA A C 1
ATOM 724 O O . ALA A 1 88 ? 6.719 -7.934 -21.479 1.00 91.50 88 ALA A O 1
ATOM 725 N N . LEU A 1 89 ? 4.797 -8.144 -20.331 1.00 94.94 89 LEU A N 1
ATOM 726 C CA . LEU A 1 89 ? 4.087 -8.892 -21.373 1.00 94.94 89 LEU A CA 1
ATOM 727 C C . LEU A 1 89 ? 3.843 -8.039 -22.626 1.00 94.94 89 LEU A C 1
ATOM 729 O O . LEU A 1 89 ? 4.001 -8.522 -23.746 1.00 94.94 89 LEU A O 1
ATOM 733 N N . LEU A 1 90 ? 3.502 -6.760 -22.446 1.00 95.12 90 LEU A N 1
ATOM 734 C CA . LEU A 1 90 ? 3.224 -5.835 -23.547 1.00 95.12 90 LEU A CA 1
ATOM 735 C C . LEU A 1 90 ? 4.481 -5.169 -24.123 1.00 95.12 90 LEU A C 1
ATOM 737 O O . LEU A 1 90 ? 4.388 -4.516 -25.162 1.00 95.12 90 LEU A O 1
ATOM 741 N N . ALA A 1 91 ? 5.660 -5.357 -23.528 1.00 93.00 91 ALA A N 1
ATOM 742 C CA . ALA A 1 91 ? 6.893 -4.678 -23.933 1.00 93.00 91 ALA A CA 1
ATOM 743 C C . ALA A 1 91 ? 7.267 -4.898 -25.411 1.00 93.00 91 ALA A C 1
ATOM 745 O O . ALA A 1 91 ? 7.894 -4.040 -26.022 1.00 93.00 91 ALA A O 1
ATOM 746 N N . ARG A 1 92 ? 6.862 -6.026 -26.010 1.00 91.75 92 ARG A N 1
ATOM 747 C CA . ARG A 1 92 ? 7.122 -6.333 -27.430 1.00 91.75 92 ARG A CA 1
ATOM 748 C C . ARG A 1 92 ? 6.096 -5.739 -28.397 1.00 91.75 92 ARG A C 1
ATOM 750 O O . ARG A 1 92 ? 6.326 -5.758 -29.598 1.00 91.75 92 ARG A O 1
ATOM 757 N N . THR A 1 93 ? 4.966 -5.249 -27.890 1.00 94.25 93 THR A N 1
ATOM 758 C CA . THR A 1 93 ? 3.855 -4.752 -28.720 1.00 94.25 93 THR A CA 1
ATOM 759 C C . THR A 1 93 ? 4.013 -3.284 -29.104 1.00 94.25 93 THR A C 1
ATOM 761 O O . THR A 1 93 ? 3.554 -2.874 -30.164 1.00 94.25 93 THR A O 1
ATOM 764 N N . SER A 1 94 ? 4.667 -2.482 -28.260 1.00 94.75 94 SER A N 1
ATOM 765 C CA . SER A 1 94 ? 4.899 -1.060 -28.510 1.00 94.75 94 SER A CA 1
ATOM 766 C C . SER A 1 94 ? 6.112 -0.565 -27.735 1.00 94.75 94 SER A C 1
ATOM 768 O O . SER A 1 94 ? 6.323 -0.933 -26.576 1.00 94.75 94 SER A O 1
ATOM 770 N N . THR A 1 95 ? 6.861 0.350 -28.349 1.00 93.56 95 THR A N 1
ATOM 771 C CA . THR A 1 95 ? 7.990 1.047 -27.725 1.00 93.56 95 THR A CA 1
ATOM 772 C C . THR A 1 95 ? 7.578 1.773 -26.443 1.00 93.56 95 THR A C 1
ATOM 774 O O . THR A 1 95 ? 8.367 1.849 -25.507 1.00 93.56 95 THR A O 1
ATOM 777 N N . VAL A 1 96 ? 6.330 2.251 -26.345 1.00 95.25 96 VAL A N 1
ATOM 778 C CA . VAL A 1 96 ? 5.819 2.917 -25.133 1.00 95.25 96 VAL A CA 1
ATOM 779 C C . VAL A 1 96 ? 5.811 1.956 -23.941 1.00 95.25 96 VAL A C 1
ATOM 781 O O . VAL A 1 96 ? 6.285 2.310 -22.862 1.00 95.25 96 VAL A O 1
ATOM 784 N N . TYR A 1 97 ? 5.335 0.722 -24.133 1.00 94.25 97 TYR A N 1
ATOM 785 C CA . TYR A 1 97 ? 5.321 -0.289 -23.073 1.00 94.25 97 TYR A CA 1
ATOM 786 C C . TYR A 1 97 ? 6.725 -0.779 -22.727 1.00 94.25 97 TYR A C 1
ATOM 788 O O . TYR A 1 97 ? 7.007 -1.012 -21.554 1.00 94.25 97 TYR A O 1
ATOM 796 N N . LEU A 1 98 ? 7.622 -0.870 -23.714 1.00 93.38 98 LEU A N 1
ATOM 797 C CA . LEU A 1 98 ? 9.029 -1.186 -23.473 1.00 93.38 98 LEU A CA 1
ATOM 798 C C . LEU A 1 98 ? 9.699 -0.127 -22.589 1.00 93.38 98 LEU A C 1
ATOM 800 O O . LEU A 1 98 ? 10.308 -0.467 -21.577 1.00 93.38 98 LEU A O 1
ATOM 804 N N . VAL A 1 99 ? 9.557 1.155 -22.940 1.00 94.56 99 VAL A N 1
ATOM 805 C CA . VAL A 1 99 ? 10.121 2.270 -22.163 1.00 94.56 99 VAL A CA 1
ATOM 806 C C . VAL A 1 99 ? 9.530 2.295 -20.755 1.00 94.56 99 VAL A C 1
ATOM 808 O O . VAL A 1 99 ? 10.275 2.430 -19.785 1.00 94.56 99 VAL A O 1
ATOM 811 N N . ALA A 1 100 ? 8.218 2.094 -20.617 1.00 93.75 100 ALA A N 1
ATOM 812 C CA . ALA A 1 100 ? 7.567 2.006 -19.314 1.00 93.75 100 ALA A CA 1
ATOM 813 C C . ALA A 1 100 ? 8.116 0.837 -18.471 1.00 93.75 100 ALA A C 1
ATOM 815 O O . ALA A 1 100 ? 8.483 1.042 -17.313 1.00 93.75 100 ALA A O 1
ATOM 816 N N . ALA A 1 101 ? 8.253 -0.362 -19.048 1.00 93.00 101 ALA A N 1
ATOM 817 C CA . ALA A 1 101 ? 8.816 -1.527 -18.364 1.00 93.00 101 ALA A CA 1
ATOM 818 C C . ALA A 1 101 ? 10.267 -1.286 -17.907 1.00 93.00 101 ALA A C 1
ATOM 820 O O . ALA A 1 101 ? 10.610 -1.564 -16.756 1.00 93.00 101 ALA A O 1
ATOM 821 N N . LEU A 1 102 ? 11.104 -0.710 -18.776 1.00 94.19 102 LEU A N 1
ATOM 822 C CA . LEU A 1 102 ? 12.485 -0.355 -18.442 1.00 94.19 102 LEU A CA 1
ATOM 823 C C . LEU A 1 102 ? 12.548 0.710 -17.345 1.00 94.19 102 LEU A C 1
ATOM 825 O O . LEU A 1 102 ? 13.343 0.579 -16.418 1.00 94.19 102 LEU A O 1
ATOM 829 N N . SER A 1 103 ? 11.687 1.729 -17.395 1.00 92.00 103 SER A N 1
ATOM 830 C CA . SER A 1 103 ? 11.637 2.767 -16.361 1.00 92.00 103 SER A CA 1
ATOM 831 C C . SER A 1 103 ? 11.274 2.198 -14.985 1.00 92.00 103 SER A C 1
ATOM 833 O O . SER A 1 103 ? 11.888 2.571 -13.984 1.00 92.00 103 SER A O 1
ATOM 835 N N . ALA A 1 104 ? 10.343 1.238 -14.931 1.00 91.94 104 ALA A N 1
ATOM 836 C CA . ALA A 1 104 ? 9.974 0.551 -13.699 1.00 91.94 104 ALA A CA 1
ATOM 837 C C . ALA A 1 104 ? 11.145 -0.283 -13.155 1.00 91.94 104 ALA A C 1
ATOM 839 O O . ALA A 1 104 ? 11.449 -0.210 -11.964 1.00 91.94 104 ALA A O 1
ATOM 840 N N . LEU A 1 105 ? 11.847 -1.015 -14.030 1.00 91.75 105 LEU A N 1
ATOM 841 C CA . LEU A 1 105 ? 13.034 -1.791 -13.666 1.00 91.75 105 LEU A CA 1
ATOM 842 C C . LEU A 1 105 ? 14.155 -0.896 -13.117 1.00 91.75 105 LEU A C 1
ATOM 844 O O . LEU A 1 105 ? 14.734 -1.201 -12.075 1.00 91.75 105 LEU A O 1
ATOM 848 N N . ILE A 1 106 ? 14.421 0.230 -13.783 1.00 91.88 106 ILE A N 1
ATOM 849 C CA . ILE A 1 106 ? 15.399 1.227 -13.334 1.00 91.88 106 ILE A CA 1
ATOM 850 C C . ILE A 1 106 ? 14.986 1.794 -11.974 1.00 91.88 106 ILE A C 1
ATOM 852 O O . ILE A 1 106 ? 15.819 1.874 -11.078 1.00 91.88 106 ILE A O 1
ATOM 856 N N . GLY A 1 107 ? 13.710 2.135 -11.775 1.00 88.94 107 GLY A N 1
ATOM 857 C CA . GLY A 1 107 ? 13.207 2.630 -10.491 1.00 88.94 107 GLY A CA 1
ATOM 858 C C . GLY A 1 107 ? 13.461 1.657 -9.335 1.00 88.94 107 GLY A C 1
ATOM 859 O O . GLY A 1 107 ? 13.928 2.072 -8.273 1.00 88.94 107 GLY A O 1
ATOM 860 N N . VAL A 1 108 ? 13.225 0.359 -9.557 1.00 88.69 108 VAL A N 1
ATOM 861 C CA . VAL A 1 108 ? 13.538 -0.697 -8.580 1.00 88.69 108 VAL A CA 1
ATOM 862 C C . VAL A 1 108 ? 15.047 -0.789 -8.342 1.00 88.69 108 VAL A C 1
ATOM 86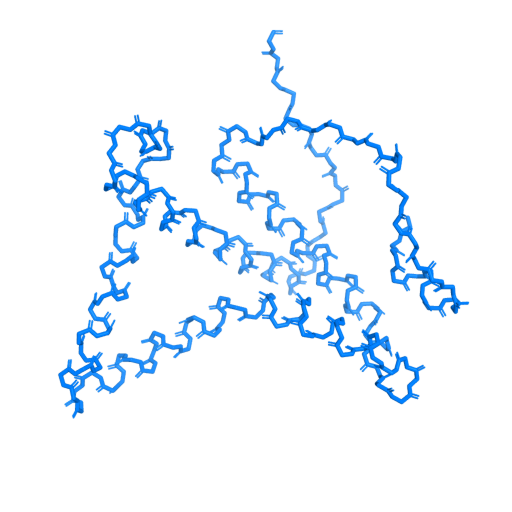4 O O . VAL A 1 108 ? 15.481 -0.783 -7.190 1.00 88.69 108 VAL A O 1
ATOM 867 N N . ALA A 1 109 ? 15.861 -0.814 -9.399 1.00 88.50 109 ALA A N 1
ATOM 868 C CA . ALA A 1 109 ? 17.318 -0.890 -9.279 1.00 88.50 109 ALA A CA 1
ATOM 869 C C . ALA A 1 109 ? 17.898 0.304 -8.499 1.00 88.50 109 ALA A C 1
ATOM 871 O O . ALA A 1 109 ? 18.707 0.125 -7.590 1.00 88.50 109 ALA A O 1
ATOM 872 N N . LEU A 1 110 ? 17.427 1.519 -8.787 1.00 87.06 110 LEU A N 1
ATOM 873 C CA . LEU A 1 110 ? 17.828 2.738 -8.083 1.00 87.06 110 LEU A CA 1
ATOM 874 C C . LEU A 1 110 ? 17.437 2.711 -6.603 1.00 87.06 110 LEU A C 1
ATOM 876 O O . LEU A 1 110 ? 18.186 3.210 -5.764 1.00 87.06 110 LEU A O 1
ATOM 880 N N . SER A 1 111 ? 16.294 2.107 -6.266 1.00 85.75 111 SER A N 1
ATOM 881 C CA . SER A 1 111 ? 15.879 1.955 -4.870 1.00 85.75 111 SER A CA 1
ATOM 882 C C . SER A 1 111 ? 16.847 1.081 -4.066 1.00 85.75 111 SER A C 1
ATOM 884 O O . SER A 1 111 ? 17.157 1.423 -2.929 1.00 85.75 111 SER A O 1
ATOM 886 N N . ALA A 1 112 ? 17.402 0.027 -4.677 1.00 82.62 112 ALA A N 1
ATOM 887 C CA . ALA A 1 112 ? 18.340 -0.889 -4.028 1.00 82.62 112 ALA A CA 1
ATOM 888 C C . ALA A 1 112 ? 19.729 -0.269 -3.789 1.00 82.62 112 ALA A C 1
ATOM 890 O O . ALA A 1 112 ? 20.417 -0.635 -2.840 1.00 82.62 112 ALA A O 1
ATOM 891 N N . VAL A 1 113 ? 20.143 0.677 -4.638 1.00 80.31 113 VAL A N 1
ATOM 892 C CA . VAL A 1 113 ? 21.437 1.379 -4.524 1.00 80.31 113 VAL A CA 1
ATOM 893 C C . VAL A 1 113 ? 21.356 2.575 -3.561 1.00 80.31 113 VAL A C 1
ATOM 895 O O . VAL A 1 113 ? 22.376 3.086 -3.093 1.00 80.31 113 VAL A O 1
ATOM 898 N N . SER A 1 114 ? 20.145 3.030 -3.236 1.00 76.25 114 SER A N 1
ATOM 899 C CA . SER A 1 114 ? 19.917 4.190 -2.378 1.00 76.25 114 SER A CA 1
ATOM 900 C C . SER A 1 114 ? 20.332 3.907 -0.929 1.00 76.25 114 SER A C 1
ATOM 902 O O . SER A 1 114 ? 19.711 3.113 -0.224 1.00 76.25 114 SER A O 1
ATOM 904 N N . LYS A 1 115 ? 21.384 4.590 -0.458 1.00 69.06 115 LYS A N 1
ATOM 905 C CA . LYS A 1 115 ? 21.792 4.563 0.954 1.00 69.06 115 LYS A CA 1
ATOM 906 C C . LYS A 1 115 ? 20.865 5.475 1.778 1.00 69.06 115 LYS A C 1
ATOM 908 O O . LYS A 1 115 ? 20.845 6.680 1.500 1.00 69.06 115 LYS A O 1
ATOM 913 N N . PRO A 1 116 ? 20.139 4.946 2.787 1.00 59.94 116 PRO A N 1
ATOM 914 C CA . PRO A 1 116 ? 19.128 5.695 3.545 1.00 59.94 116 PRO A CA 1
ATOM 915 C C . PRO A 1 116 ? 19.672 6.930 4.275 1.00 59.94 116 PRO A C 1
ATOM 917 O O . PRO A 1 116 ? 18.968 7.920 4.427 1.00 59.94 116 PRO A O 1
ATOM 920 N N . GLU A 1 117 ? 20.934 6.883 4.700 1.00 58.66 117 GLU A N 1
ATOM 921 C CA . GLU A 1 117 ? 21.539 7.897 5.576 1.00 58.66 117 GLU A CA 1
ATOM 922 C C . GLU A 1 117 ? 22.055 9.139 4.829 1.00 58.66 117 GLU A C 1
ATOM 924 O O . GLU A 1 117 ? 22.326 10.165 5.445 1.00 58.66 117 GLU A O 1
ATOM 929 N N . VAL A 1 118 ? 22.198 9.082 3.498 1.00 51.31 118 VAL A N 1
ATOM 930 C CA . VAL A 1 118 ? 23.048 10.042 2.759 1.00 51.31 118 VAL A CA 1
ATOM 931 C C . VAL A 1 118 ? 22.268 10.948 1.795 1.00 51.31 118 VAL A C 1
ATOM 933 O O . VAL A 1 118 ? 22.785 11.960 1.326 1.00 51.31 118 VAL A O 1
ATOM 936 N N . THR A 1 119 ? 21.012 10.638 1.474 1.00 52.41 119 THR A N 1
ATOM 937 C CA . THR A 1 119 ? 20.399 11.158 0.238 1.00 52.41 119 THR A CA 1
ATOM 938 C C . THR A 1 119 ? 19.461 12.356 0.389 1.00 52.41 119 THR A C 1
ATOM 940 O O . THR A 1 119 ? 19.215 13.038 -0.604 1.00 52.41 119 THR A O 1
ATOM 943 N N . PHE A 1 120 ? 18.976 12.707 1.583 1.00 54.66 120 PHE A N 1
ATOM 944 C CA . PHE A 1 120 ? 17.913 13.723 1.662 1.00 54.66 120 PHE A CA 1
ATOM 945 C C . PHE A 1 120 ? 18.393 15.190 1.564 1.00 54.66 120 PHE A C 1
ATOM 947 O O . PHE A 1 120 ? 17.595 16.061 1.233 1.00 54.66 120 PHE A O 1
ATOM 954 N N . HIS A 1 121 ? 19.686 15.478 1.778 1.00 54.59 121 HIS A N 1
ATOM 955 C CA . HIS A 1 121 ? 20.136 16.846 2.108 1.00 54.59 121 HIS A CA 1
ATOM 956 C C . HIS A 1 121 ? 21.151 17.512 1.158 1.00 54.59 121 HIS A C 1
ATOM 958 O O . HIS A 1 121 ? 21.686 18.558 1.514 1.00 54.59 121 HIS A O 1
ATOM 964 N N . ARG A 1 122 ? 21.444 16.978 -0.043 1.00 59.19 122 ARG A N 1
ATOM 965 C CA . ARG A 1 122 ? 22.475 17.602 -0.916 1.00 59.19 122 ARG A CA 1
ATOM 966 C C . ARG A 1 122 ? 22.139 17.829 -2.395 1.00 59.19 122 ARG A C 1
ATOM 968 O O . ARG A 1 122 ? 22.828 18.620 -3.026 1.00 59.19 122 ARG A O 1
ATOM 975 N N . SER A 1 123 ? 21.116 17.191 -2.975 1.00 76.25 123 SER A N 1
ATOM 976 C CA . SER A 1 123 ? 20.782 17.360 -4.407 1.00 76.25 123 SER A CA 1
ATOM 977 C C . SER A 1 123 ? 19.369 16.866 -4.747 1.00 76.25 123 SER A C 1
ATOM 979 O O . SER A 1 123 ? 18.829 15.994 -4.064 1.00 76.25 123 SER A O 1
ATOM 981 N N . SER A 1 124 ? 18.773 17.371 -5.835 1.00 79.75 124 SER A N 1
ATOM 982 C CA . SER A 1 124 ? 17.496 16.874 -6.381 1.00 79.75 124 SER A CA 1
ATOM 983 C C . SER 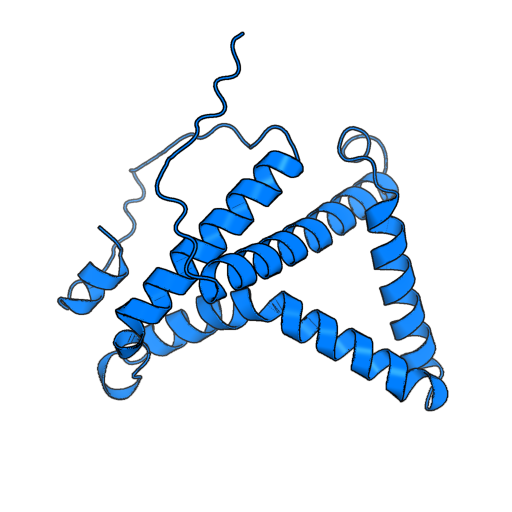A 1 124 ? 17.529 15.374 -6.699 1.00 79.75 124 SER A C 1
ATOM 985 O O . SER A 1 124 ? 16.546 14.682 -6.446 1.00 79.75 124 SER A O 1
ATOM 987 N N . TRP A 1 125 ? 18.674 14.850 -7.147 1.00 78.44 125 TRP A N 1
ATOM 988 C CA . TRP A 1 125 ? 18.866 13.410 -7.361 1.00 78.44 125 TRP A CA 1
ATOM 989 C C . TRP A 1 125 ? 18.816 12.608 -6.059 1.00 78.44 125 TRP A C 1
ATOM 991 O O . TRP A 1 125 ? 18.224 11.533 -6.021 1.00 78.44 125 TRP A O 1
ATOM 1001 N N . GLY A 1 126 ? 19.362 13.152 -4.970 1.00 78.88 126 GLY A N 1
ATOM 1002 C CA . GLY A 1 126 ? 19.286 12.516 -3.656 1.00 78.88 126 GLY A CA 1
ATOM 1003 C C . GLY A 1 126 ? 17.847 12.423 -3.140 1.00 78.88 126 GLY A C 1
ATOM 1004 O O . GLY A 1 126 ? 17.427 11.364 -2.679 1.00 78.88 126 GLY A O 1
ATOM 1005 N N . ARG A 1 127 ? 17.045 13.482 -3.319 1.00 81.00 127 ARG A N 1
ATOM 1006 C CA . ARG A 1 127 ? 15.615 13.466 -2.960 1.00 81.00 127 ARG A CA 1
ATOM 1007 C C . ARG A 1 127 ? 14.833 12.405 -3.736 1.00 81.00 127 ARG A C 1
ATOM 1009 O O . ARG A 1 127 ? 14.036 11.689 -3.136 1.00 81.00 127 ARG A O 1
ATOM 1016 N N . LEU A 1 128 ? 15.085 12.269 -5.042 1.00 84.25 128 LEU A N 1
ATOM 1017 C CA . LEU A 1 128 ? 14.447 11.241 -5.869 1.00 84.25 128 LEU A CA 1
ATOM 1018 C C . LEU A 1 128 ? 14.821 9.827 -5.400 1.00 84.25 128 LEU A C 1
ATOM 1020 O O . LEU A 1 128 ? 13.940 8.991 -5.218 1.00 84.25 128 LEU A O 1
ATOM 1024 N N . LEU A 1 129 ? 16.106 9.564 -5.150 1.00 85.12 129 LEU A N 1
ATOM 1025 C CA . LEU A 1 129 ? 16.573 8.262 -4.658 1.00 85.12 129 LEU A CA 1
ATOM 1026 C C . LEU A 1 129 ? 16.029 7.931 -3.262 1.00 85.12 129 LEU A C 1
ATOM 1028 O O . LEU A 1 129 ? 15.678 6.780 -2.999 1.00 85.12 129 LEU A O 1
ATOM 1032 N N . GLY A 1 130 ? 15.931 8.923 -2.374 1.00 84.25 130 GLY A N 1
ATOM 1033 C CA . GLY A 1 130 ? 15.316 8.767 -1.055 1.00 84.25 130 GLY A CA 1
ATOM 1034 C C . GLY A 1 130 ? 13.819 8.463 -1.148 1.00 84.25 130 GLY A C 1
ATOM 1035 O O . GLY A 1 130 ? 13.320 7.565 -0.464 1.00 84.25 130 GLY A O 1
ATOM 1036 N N . PHE A 1 131 ? 13.108 9.153 -2.045 1.00 86.06 131 PHE A N 1
ATOM 1037 C CA . PHE A 1 131 ? 11.698 8.892 -2.329 1.00 86.06 131 PHE A CA 1
ATOM 1038 C C . PHE A 1 131 ? 11.478 7.476 -2.872 1.00 86.06 131 PHE A C 1
ATOM 1040 O O . PHE A 1 131 ? 10.661 6.745 -2.318 1.00 86.06 131 PHE A O 1
ATOM 1047 N N . LEU A 1 132 ? 12.224 7.068 -3.906 1.00 88.69 132 LEU A N 1
ATOM 1048 C CA . LEU A 1 132 ? 12.116 5.728 -4.493 1.00 88.69 132 LEU A CA 1
ATOM 1049 C C . LEU A 1 132 ? 12.383 4.648 -3.443 1.00 88.69 132 LEU A C 1
ATOM 1051 O O . LEU A 1 132 ? 11.591 3.718 -3.303 1.00 88.69 132 LEU A O 1
ATOM 1055 N N . ASN A 1 133 ? 13.447 4.802 -2.654 1.00 88.19 133 ASN A N 1
ATOM 1056 C CA . ASN A 1 133 ? 13.777 3.860 -1.589 1.00 88.19 133 ASN A CA 1
ATOM 1057 C C . ASN A 1 133 ? 12.647 3.733 -0.558 1.00 88.19 133 ASN A C 1
ATOM 1059 O O . ASN A 1 133 ? 12.185 2.630 -0.263 1.00 88.19 133 ASN A O 1
ATOM 1063 N N . THR A 1 134 ? 12.134 4.864 -0.067 1.00 88.44 134 THR A N 1
ATOM 1064 C CA . THR A 1 134 ? 11.016 4.880 0.888 1.00 88.44 134 THR A CA 1
ATOM 1065 C C . THR A 1 134 ? 9.769 4.239 0.284 1.00 88.44 134 THR A C 1
ATOM 1067 O O . THR A 1 134 ? 9.123 3.408 0.920 1.00 88.44 134 THR A O 1
ATOM 1070 N N . PHE A 1 135 ? 9.444 4.572 -0.965 1.00 91.44 135 PHE A N 1
ATOM 1071 C CA . PHE A 1 135 ? 8.280 4.049 -1.667 1.00 91.44 135 PHE A CA 1
ATOM 1072 C C . PHE A 1 135 ? 8.326 2.521 -1.799 1.00 91.44 135 PHE A C 1
ATOM 1074 O O . PHE A 1 135 ? 7.371 1.844 -1.404 1.00 91.44 135 PHE A O 1
ATOM 1081 N N . PHE A 1 136 ? 9.425 1.957 -2.304 1.00 91.44 136 PHE A N 1
ATOM 1082 C CA . PHE A 1 136 ? 9.557 0.505 -2.452 1.00 91.44 136 PHE A CA 1
ATOM 1083 C C . PHE A 1 136 ? 9.633 -0.205 -1.098 1.00 91.44 136 PHE A C 1
ATOM 1085 O O . PHE A 1 136 ? 8.980 -1.233 -0.916 1.00 91.44 136 PHE A O 1
ATOM 1092 N N . THR A 1 137 ? 10.326 0.377 -0.118 1.00 90.94 137 THR A N 1
ATOM 1093 C CA . THR A 1 137 ? 10.441 -0.195 1.232 1.00 90.94 137 THR A CA 1
ATOM 1094 C C . THR A 1 137 ? 9.092 -0.264 1.943 1.00 90.94 137 THR A C 1
ATOM 1096 O O . THR A 1 137 ? 8.742 -1.296 2.515 1.00 90.94 137 THR A O 1
ATOM 1099 N N . ILE A 1 138 ? 8.276 0.790 1.864 1.00 92.00 138 ILE A N 1
ATOM 1100 C CA . ILE A 1 138 ? 6.930 0.806 2.452 1.00 92.00 138 ILE A CA 1
ATOM 1101 C C . ILE A 1 138 ? 6.008 -0.205 1.761 1.00 92.00 138 ILE A C 1
ATOM 1103 O O . ILE A 1 138 ? 5.259 -0.911 2.440 1.00 92.00 138 ILE A O 1
ATOM 1107 N N . ASN A 1 139 ? 6.078 -0.336 0.433 1.00 94.19 139 ASN A N 1
ATOM 1108 C CA . ASN A 1 139 ? 5.311 -1.353 -0.294 1.00 94.19 139 ASN A CA 1
ATOM 1109 C C . ASN A 1 139 ? 5.745 -2.780 0.084 1.00 94.19 139 ASN A C 1
ATOM 1111 O O . ASN A 1 139 ? 4.892 -3.640 0.321 1.00 94.19 139 ASN A O 1
ATOM 1115 N N . ALA A 1 140 ? 7.049 -3.024 0.234 1.00 93.69 140 ALA A N 1
ATOM 1116 C CA . ALA A 1 140 ? 7.574 -4.293 0.730 1.00 93.69 140 ALA A CA 1
ATOM 1117 C C . ALA A 1 140 ? 7.115 -4.578 2.174 1.00 93.69 140 ALA A C 1
ATOM 1119 O O . ALA A 1 140 ? 6.713 -5.700 2.489 1.00 93.69 140 ALA A O 1
ATOM 1120 N N . ALA A 1 141 ? 7.076 -3.562 3.044 1.00 93.88 141 ALA A N 1
ATOM 1121 C CA . ALA A 1 141 ? 6.573 -3.693 4.411 1.00 93.88 141 ALA A CA 1
ATOM 1122 C C . ALA A 1 141 ? 5.088 -4.088 4.447 1.00 93.88 141 ALA A C 1
ATOM 1124 O O . ALA A 1 141 ? 4.680 -4.908 5.276 1.00 93.88 141 ALA A O 1
ATOM 1125 N N . VAL A 1 142 ? 4.276 -3.540 3.534 1.00 95.31 142 VAL A N 1
ATOM 1126 C CA . VAL A 1 142 ? 2.861 -3.909 3.378 1.00 95.31 142 VAL A CA 1
ATOM 1127 C C . VAL A 1 142 ? 2.729 -5.377 2.964 1.00 95.31 142 VAL A C 1
ATOM 1129 O O . VAL A 1 142 ? 1.964 -6.109 3.594 1.00 95.31 142 VAL A O 1
ATOM 1132 N N . LEU A 1 143 ? 3.511 -5.849 1.986 1.00 95.44 143 LEU A N 1
ATOM 1133 C CA . LEU A 1 143 ? 3.538 -7.268 1.596 1.00 95.44 143 LEU A CA 1
ATOM 1134 C C . LEU A 1 143 ? 3.950 -8.178 2.761 1.00 95.44 143 LEU A C 1
ATOM 1136 O O . LEU A 1 143 ? 3.303 -9.193 3.023 1.00 95.44 143 LEU A O 1
ATOM 1140 N N . GLN A 1 144 ? 4.968 -7.785 3.528 1.00 94.88 144 GLN A N 1
ATOM 1141 C CA . GLN A 1 144 ? 5.373 -8.506 4.735 1.00 94.88 144 GLN A CA 1
ATOM 1142 C C . GLN A 1 144 ? 4.246 -8.547 5.782 1.00 94.88 144 GLN A C 1
ATOM 1144 O O . GLN A 1 144 ? 4.055 -9.561 6.458 1.00 94.88 144 GLN A O 1
ATOM 1149 N N . GLY A 1 145 ? 3.486 -7.458 5.924 1.00 94.44 145 GLY A N 1
ATOM 1150 C CA . GLY A 1 145 ? 2.310 -7.388 6.791 1.00 94.44 145 GLY A CA 1
ATOM 1151 C C . GLY A 1 145 ? 1.195 -8.347 6.360 1.00 94.44 145 GLY A C 1
ATOM 1152 O O . GLY A 1 145 ? 0.640 -9.050 7.206 1.00 94.44 145 GLY A O 1
ATOM 1153 N N . TRP A 1 146 ? 0.919 -8.438 5.055 1.00 94.88 146 TRP A N 1
ATOM 1154 C CA . TRP A 1 146 ? 0.012 -9.438 4.477 1.00 94.88 146 TRP A CA 1
ATOM 1155 C C . TRP A 1 146 ? 0.472 -10.862 4.763 1.00 94.88 146 TRP A C 1
ATOM 1157 O O . TRP A 1 146 ? -0.310 -11.685 5.230 1.00 94.88 146 TRP A O 1
ATOM 1167 N N . TRP A 1 147 ? 1.754 -11.146 4.551 1.00 95.00 147 TRP A N 1
ATOM 1168 C CA . TRP A 1 147 ? 2.324 -12.461 4.821 1.00 95.00 147 TRP A CA 1
ATOM 1169 C C . TRP A 1 147 ? 2.147 -12.881 6.286 1.00 95.00 147 TRP A C 1
ATOM 1171 O O . TRP A 1 147 ? 1.692 -13.989 6.579 1.00 95.00 147 TRP A O 1
ATOM 1181 N N . LYS A 1 148 ? 2.430 -11.969 7.228 1.00 93.62 148 LYS A N 1
ATOM 1182 C CA . LYS A 1 148 ? 2.188 -12.189 8.663 1.00 93.62 148 LYS A CA 1
ATOM 1183 C C . LYS A 1 148 ? 0.706 -12.400 8.982 1.00 93.62 148 LYS A C 1
ATOM 1185 O O . LYS A 1 148 ? 0.376 -13.223 9.839 1.00 93.62 148 LYS A O 1
ATOM 1190 N N . PHE A 1 149 ? -0.184 -11.654 8.325 1.00 93.75 149 PHE A N 1
ATOM 1191 C CA . PHE A 1 149 ? -1.632 -11.810 8.460 1.00 93.75 149 PHE A CA 1
ATOM 1192 C C . PHE A 1 149 ? -2.084 -13.211 8.032 1.00 93.75 149 PHE A C 1
ATOM 1194 O O . PHE A 1 149 ? -2.715 -13.903 8.832 1.00 93.75 149 PHE A O 1
ATOM 1201 N N . LEU A 1 150 ? -1.682 -13.653 6.838 1.00 93.88 150 LEU A N 1
ATOM 1202 C CA . LEU A 1 150 ? -2.028 -14.964 6.281 1.00 93.88 150 LEU A CA 1
ATOM 1203 C C . LEU A 1 150 ? -1.481 -16.123 7.127 1.00 93.88 150 LEU A C 1
ATOM 1205 O O . LEU A 1 150 ? -2.179 -17.105 7.348 1.00 93.88 150 LEU A O 1
ATOM 1209 N N . ARG A 1 151 ? -0.271 -15.984 7.683 1.00 94.00 151 ARG A N 1
ATOM 1210 C CA . ARG A 1 151 ? 0.319 -16.960 8.620 1.00 94.00 151 ARG A CA 1
ATOM 1211 C C . ARG A 1 151 ? -0.275 -16.923 10.032 1.00 94.00 151 ARG A C 1
ATOM 1213 O O . ARG A 1 151 ? 0.185 -17.643 10.911 1.00 94.00 151 ARG A O 1
ATOM 1220 N N . GLY A 1 152 ? -1.223 -16.030 10.309 1.00 89.88 152 GLY A N 1
ATOM 1221 C CA . GLY A 1 152 ? -1.818 -15.889 11.636 1.00 89.88 152 GLY A CA 1
ATOM 1222 C C . GLY A 1 152 ? -0.915 -15.238 12.696 1.00 89.88 152 GLY A C 1
ATOM 1223 O O . GLY A 1 152 ? -1.370 -15.062 13.825 1.00 89.88 152 GLY A O 1
ATOM 1224 N N . GLN A 1 153 ? 0.287 -14.757 12.357 1.00 88.50 153 GLN A N 1
ATOM 1225 C CA . GLN A 1 153 ? 1.295 -14.234 13.301 1.00 88.50 153 GLN A CA 1
ATOM 1226 C C . GLN A 1 153 ? 0.906 -12.897 13.953 1.00 88.50 153 GLN A C 1
ATOM 1228 O O . GLN A 1 153 ? 0.895 -11.856 13.297 1.00 88.50 153 GLN A O 1
ATOM 1233 N N . ARG A 1 154 ? 0.602 -12.887 15.253 1.00 81.25 154 ARG A N 1
ATOM 1234 C CA . ARG A 1 154 ? 0.155 -11.676 15.964 1.00 81.25 154 ARG A CA 1
ATOM 1235 C C . ARG A 1 154 ? 1.341 -10.923 16.567 1.00 81.25 154 ARG A C 1
ATOM 1237 O O . ARG A 1 154 ? 2.025 -11.456 17.431 1.00 81.25 154 ARG A O 1
ATOM 1244 N N . ASP A 1 155 ? 1.522 -9.662 16.179 1.00 71.00 155 ASP A N 1
ATOM 1245 C CA . ASP A 1 155 ? 2.473 -8.756 16.835 1.00 71.00 155 ASP A CA 1
ATOM 1246 C C . ASP A 1 155 ? 1.834 -8.209 18.138 1.00 71.00 155 ASP A C 1
ATOM 1248 O O . ASP A 1 155 ? 1.215 -7.133 18.145 1.00 71.00 155 ASP A O 1
ATOM 1252 N N . VAL A 1 156 ? 1.900 -9.003 19.216 1.00 64.94 156 VAL A N 1
ATOM 1253 C CA . VAL A 1 156 ? 1.281 -8.709 20.530 1.00 64.94 156 VAL A CA 1
ATOM 1254 C C . VAL A 1 156 ? 2.172 -7.808 21.386 1.00 64.94 156 VAL A C 1
ATOM 1256 O O . VAL A 1 156 ? 1.679 -6.882 22.023 1.00 64.94 156 VAL A O 1
ATOM 1259 N N . THR A 1 157 ? 3.484 -8.025 21.359 1.00 65.69 157 THR A N 1
ATOM 1260 C CA . THR A 1 157 ? 4.452 -7.293 22.179 1.00 65.69 157 THR A CA 1
ATOM 1261 C C . THR A 1 157 ? 4.839 -5.968 21.532 1.00 65.69 157 THR A C 1
ATOM 1263 O O . THR A 1 157 ? 5.276 -5.914 20.380 1.00 65.69 157 THR A O 1
ATOM 1266 N N . TRP A 1 158 ? 4.669 -4.874 22.275 1.00 63.25 158 TRP A N 1
ATOM 1267 C CA . TRP A 1 158 ? 5.207 -3.577 21.885 1.00 63.25 158 TRP A CA 1
ATOM 1268 C C . TRP A 1 158 ? 6.673 -3.491 22.318 1.00 63.25 158 TRP A C 1
ATOM 1270 O O . TRP A 1 158 ? 6.976 -3.427 23.506 1.00 63.25 158 TRP A O 1
ATOM 1280 N N . GLN A 1 159 ? 7.581 -3.535 21.347 1.00 59.12 159 GLN A N 1
ATOM 1281 C CA . GLN A 1 159 ? 8.999 -3.261 21.565 1.00 59.12 159 GLN A CA 1
ATOM 1282 C C . GLN A 1 159 ? 9.211 -1.757 21.397 1.00 59.12 159 GLN A C 1
ATOM 1284 O O . GLN A 1 159 ? 8.929 -1.216 20.326 1.00 59.12 159 GLN A O 1
ATOM 1289 N N . HIS A 1 160 ? 9.645 -1.087 22.463 1.00 55.28 160 HIS A N 1
ATOM 1290 C CA . HIS A 1 160 ? 10.119 0.289 22.362 1.00 55.28 160 HIS A CA 1
ATOM 1291 C C . HIS A 1 160 ? 11.543 0.256 21.816 1.00 55.28 160 HIS A C 1
ATOM 1293 O O . HIS A 1 160 ? 12.362 -0.495 22.350 1.00 55.28 160 HIS A O 1
ATOM 1299 N N . ASP A 1 161 ? 11.862 1.113 20.848 1.00 56.56 161 ASP A N 1
ATOM 1300 C CA . ASP A 1 161 ? 13.251 1.528 20.658 1.00 56.56 161 ASP A CA 1
ATOM 1301 C C . ASP A 1 161 ? 13.606 2.412 21.859 1.00 56.56 161 ASP A C 1
ATOM 1303 O O . ASP A 1 161 ? 13.361 3.616 21.868 1.00 56.56 161 ASP A O 1
ATOM 1307 N N . ARG A 1 162 ? 14.110 1.802 22.937 1.00 53.03 162 ARG A N 1
ATOM 1308 C CA . ARG A 1 162 ? 14.827 2.561 23.960 1.00 53.03 162 ARG A CA 1
ATOM 1309 C C . ARG A 1 162 ? 16.177 2.896 23.346 1.00 53.03 162 ARG A C 1
ATOM 1311 O O . ARG A 1 162 ? 17.102 2.096 23.442 1.00 53.03 162 ARG A O 1
ATOM 1318 N N . SER A 1 163 ? 16.290 4.052 22.701 1.00 49.78 163 SER A N 1
ATOM 1319 C CA . SER A 1 163 ? 17.600 4.669 22.538 1.00 49.78 163 SER A CA 1
ATOM 1320 C C . SER A 1 163 ? 18.089 4.995 23.947 1.00 49.78 163 SER A C 1
ATOM 1322 O O . SER A 1 163 ? 17.664 5.981 24.547 1.00 49.78 163 SER A O 1
ATOM 1324 N N . THR A 1 164 ? 18.894 4.110 24.527 1.00 40.59 164 THR A N 1
ATOM 1325 C CA . THR A 1 164 ? 19.744 4.459 25.661 1.00 40.59 164 THR A CA 1
ATOM 1326 C C . THR A 1 164 ? 20.716 5.516 25.152 1.00 40.59 164 THR A C 1
ATOM 1328 O O . THR A 1 164 ? 21.674 5.180 24.455 1.00 40.59 164 THR A O 1
ATOM 1331 N N . ALA A 1 165 ? 20.379 6.777 25.402 1.00 38.34 165 ALA A N 1
ATOM 1332 C CA . ALA A 1 165 ? 21.337 7.869 25.455 1.00 38.34 165 ALA A CA 1
ATOM 1333 C C . ALA A 1 165 ? 21.870 7.956 26.887 1.00 38.34 165 ALA A C 1
ATOM 1335 O O . ALA A 1 165 ? 21.058 7.722 27.815 1.00 38.34 165 ALA A O 1
#

Foldseek 3Di:
DDLLVCVVVVHDDDDDPPDDDDDDPDPDLVVVLQVLLQVLLVLVVVCVVSVVCLPCVVNPVSNVCCCVVNVVVLCVLVVVVVLLVVLVVCLVVDVVSVVVNVVSVVLVVLLVVQDQPPQDPDDPVSVSSNVSVSVVSSSVSSVSSVVCNVVVNHPPDDDDPPPPD